Protein AF-A0A535M2S0-F1 (afdb_monomer_lite)

Sequence (146 aa):
MFEPRNMENDIDKLPTAPEHPRIAPSDPHDIIAMVQQHIALMAGQMIEPILVLEQLTRICLQLRYVGQRNYKLVIHEYSQAVEVYPDNAYVHFSLGTIHQQLGNFEKAVNAYNLALCESSLEVTARYNAARCLLYQGQPDVAIQQL

Foldseek 3Di:
DDDDDDPPPPPPPDPPDPPPPPQDPDDLLPLLSLLSVLLVLLVDPDRDPVVSVVSLVSSLVSDVVPDDVVLVVSLVSLVVSCVVVVQRLSSLQSQLSSCVSVLVLVSNLVSLVSNCVDVVCNLVSLQSNLVSCVVVVNNVVSVVSD

Secondary structure (DSSP, 8-state):
--------SSSTTSPPPP---------TT-HHHHHHHHHHHHTSSS--HHHHHHHHHHHHHHHHHH-HHHHHHHHHHHHHHHHH-TT-HHHHHHHHHHHHHTT-HHHHHHHHHHGGGSHHHHHHHHHHHHHHHHHTT-HHHHHHT-

pLDDT: mean 82.37, std 20.16, range [34.31, 98.25]

Radius of gyration: 20.03 Å; chains: 1; bounding box: 57×64×40 Å

Structure (mmCIF, N/CA/C/O backbone):
data_AF-A0A535M2S0-F1
#
_entry.id   AF-A0A535M2S0-F1
#
loop_
_atom_site.group_PDB
_atom_site.id
_atom_site.type_symbol
_atom_site.label_atom_id
_atom_site.label_alt_id
_atom_site.label_comp_id
_atom_site.label_asym_id
_atom_site.label_entity_id
_atom_site.label_seq_id
_atom_site.pdbx_PDB_ins_code
_atom_site.Cartn_x
_atom_site.Cartn_y
_atom_site.Cartn_z
_atom_site.occupancy
_atom_site.B_iso_or_equiv
_atom_site.auth_seq_id
_atom_site.auth_comp_id
_atom_site.auth_asym_id
_atom_site.auth_atom_id
_atom_site.pdbx_PDB_model_num
ATOM 1 N N . MET A 1 1 ? 40.414 -47.246 -23.479 1.00 37.44 1 MET A N 1
ATOM 2 C CA . MET A 1 1 ? 40.552 -45.870 -23.991 1.00 37.44 1 MET A CA 1
ATOM 3 C C . MET A 1 1 ? 39.136 -45.380 -24.244 1.00 37.44 1 MET A C 1
ATOM 5 O O . MET A 1 1 ? 38.532 -45.793 -25.220 1.00 37.44 1 MET A O 1
ATOM 9 N N . PHE A 1 2 ? 38.550 -44.695 -23.263 1.00 35.44 2 PHE A N 1
ATOM 10 C CA . PHE A 1 2 ? 37.178 -44.181 -23.312 1.00 35.44 2 PHE A CA 1
ATOM 11 C C . PHE A 1 2 ? 37.284 -42.665 -23.471 1.00 35.44 2 PHE A C 1
ATOM 13 O O . PHE A 1 2 ? 37.870 -42.016 -22.608 1.00 35.44 2 PHE A O 1
ATOM 20 N N . GLU A 1 3 ? 36.786 -42.120 -24.578 1.00 37.72 3 GLU A N 1
ATOM 21 C CA . GLU A 1 3 ? 36.666 -40.670 -24.751 1.00 37.72 3 GLU A CA 1
ATOM 22 C C . GLU A 1 3 ? 35.442 -40.162 -23.971 1.00 37.72 3 GLU A C 1
ATOM 24 O O . GLU A 1 3 ? 34.378 -40.792 -24.033 1.00 37.72 3 GLU A O 1
ATOM 29 N N . PRO A 1 4 ? 35.553 -39.057 -23.214 1.00 41.25 4 PRO A N 1
ATOM 30 C CA . PRO A 1 4 ? 34.422 -38.506 -22.488 1.00 41.25 4 PRO A CA 1
ATOM 31 C C . PRO A 1 4 ? 33.481 -37.777 -23.455 1.00 41.25 4 PRO A C 1
ATOM 33 O O . PRO A 1 4 ? 33.888 -36.964 -24.281 1.00 41.25 4 PRO A O 1
ATOM 36 N N . ARG A 1 5 ? 32.189 -38.089 -23.347 1.00 47.78 5 ARG A N 1
ATOM 37 C CA . ARG A 1 5 ? 31.105 -37.456 -24.099 1.00 47.78 5 ARG A CA 1
ATOM 38 C C . ARG A 1 5 ? 30.820 -36.089 -23.451 1.00 47.78 5 ARG A C 1
ATOM 40 O O . ARG A 1 5 ? 30.223 -36.053 -22.379 1.00 47.78 5 ARG A O 1
ATOM 47 N N . ASN A 1 6 ? 31.273 -34.992 -24.067 1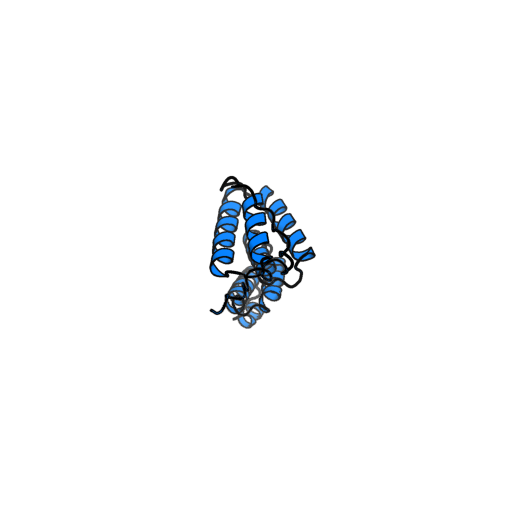.00 39.75 6 ASN A N 1
ATOM 48 C CA . ASN A 1 6 ? 31.019 -33.620 -23.600 1.00 39.75 6 ASN A CA 1
ATOM 49 C C . ASN A 1 6 ? 29.504 -33.340 -23.532 1.00 39.75 6 ASN A C 1
ATOM 51 O O . ASN A 1 6 ? 28.842 -33.257 -24.565 1.00 39.75 6 ASN A O 1
ATOM 55 N N . MET A 1 7 ? 28.965 -33.189 -22.318 1.00 42.22 7 MET A N 1
ATOM 56 C CA . MET A 1 7 ? 27.587 -32.749 -22.033 1.00 42.22 7 MET A CA 1
ATOM 57 C C . MET A 1 7 ? 27.502 -31.219 -21.852 1.00 42.22 7 MET A C 1
ATOM 59 O O . MET A 1 7 ? 26.859 -30.743 -20.925 1.00 42.22 7 MET A O 1
ATOM 63 N N . GLU A 1 8 ? 28.171 -30.428 -22.691 1.00 43.72 8 GLU A N 1
ATOM 64 C CA . GLU A 1 8 ? 28.261 -28.964 -22.492 1.00 43.72 8 GLU A CA 1
ATOM 65 C C . GLU A 1 8 ? 27.408 -28.115 -23.445 1.00 43.72 8 GLU A C 1
ATOM 67 O O . GLU A 1 8 ? 27.476 -26.895 -23.382 1.00 43.72 8 GLU A O 1
ATOM 72 N N . ASN A 1 9 ? 26.543 -28.711 -24.275 1.00 42.12 9 ASN A N 1
ATOM 73 C CA . ASN A 1 9 ? 25.836 -27.962 -25.329 1.00 42.12 9 ASN A CA 1
ATOM 74 C C . ASN A 1 9 ? 24.311 -27.811 -25.178 1.00 42.12 9 ASN A C 1
ATOM 76 O O . ASN A 1 9 ? 23.668 -27.362 -26.123 1.00 42.12 9 ASN A O 1
ATOM 80 N N . ASP A 1 10 ? 23.719 -28.106 -24.018 1.00 43.75 10 ASP A N 1
ATOM 81 C CA . ASP A 1 10 ? 22.261 -27.955 -23.816 1.00 43.75 10 ASP A CA 1
ATOM 82 C C . ASP A 1 10 ? 21.868 -26.903 -22.758 1.00 43.75 10 ASP A C 1
ATOM 84 O O . ASP A 1 10 ? 20.728 -26.873 -22.301 1.00 43.75 10 ASP A O 1
ATOM 88 N N . ILE A 1 11 ? 22.783 -26.000 -22.382 1.00 41.16 11 ILE A N 1
ATOM 89 C CA . ILE A 1 11 ? 22.485 -24.891 -21.448 1.00 41.16 11 ILE A CA 1
ATOM 90 C C . ILE A 1 11 ? 21.987 -23.632 -22.196 1.00 41.16 11 ILE A C 1
ATOM 92 O O . ILE A 1 11 ? 21.330 -22.778 -21.611 1.00 41.16 11 ILE A O 1
ATOM 96 N N . ASP A 1 12 ? 22.191 -23.561 -23.516 1.00 42.59 12 ASP A N 1
ATOM 97 C CA . ASP A 1 12 ? 21.864 -22.400 -24.367 1.00 42.59 12 ASP A CA 1
ATOM 98 C C . ASP A 1 12 ? 20.430 -22.403 -24.948 1.00 42.59 12 ASP A C 1
ATOM 100 O O . ASP A 1 12 ? 20.119 -21.665 -25.882 1.00 42.59 12 ASP A O 1
ATOM 104 N N . LYS A 1 13 ? 19.522 -23.238 -24.422 1.00 44.47 13 LYS A N 1
ATOM 105 C CA . LYS A 1 13 ? 18.130 -23.350 -24.917 1.00 44.47 13 LYS A CA 1
ATOM 106 C C . LYS A 1 13 ? 17.046 -23.067 -23.880 1.00 44.47 13 LYS A C 1
ATOM 108 O O . LYS A 1 13 ? 15.896 -23.461 -24.073 1.00 44.47 13 LYS A O 1
ATOM 113 N N . LEU A 1 14 ? 17.369 -22.361 -22.803 1.00 34.31 14 LEU A N 1
ATOM 114 C CA . LEU A 1 14 ? 16.334 -21.744 -21.976 1.00 34.31 14 LEU A CA 1
ATOM 115 C C . LEU A 1 14 ? 15.998 -20.370 -22.570 1.00 34.31 14 LEU A C 1
ATOM 117 O O . LEU A 1 14 ? 16.919 -19.580 -22.778 1.00 34.31 14 LEU A O 1
ATOM 121 N N . PRO A 1 15 ? 14.720 -20.070 -22.876 1.00 36.44 15 PRO A N 1
ATOM 122 C CA . PRO A 1 15 ? 14.339 -18.728 -23.291 1.00 36.44 15 PRO A CA 1
ATOM 123 C C . PRO A 1 15 ? 14.773 -17.762 -22.190 1.00 36.44 15 PRO A C 1
ATOM 125 O O . PRO A 1 15 ? 14.335 -17.877 -21.044 1.00 36.44 15 PRO A O 1
ATOM 128 N N . THR A 1 16 ? 15.680 -16.851 -22.532 1.00 45.03 16 THR A N 1
ATOM 129 C CA . THR A 1 16 ? 16.087 -15.765 -21.651 1.00 45.03 16 THR A CA 1
ATOM 130 C C . THR A 1 16 ? 14.828 -15.015 -21.234 1.00 45.03 16 THR A C 1
ATOM 132 O O . THR A 1 16 ? 14.051 -14.556 -22.075 1.00 45.03 16 THR A O 1
ATOM 135 N N . ALA A 1 17 ? 14.581 -14.957 -19.923 1.00 45.09 17 ALA A N 1
ATOM 136 C CA . ALA A 1 17 ? 13.534 -14.113 -19.366 1.00 45.09 17 ALA A CA 1
ATOM 137 C C . ALA A 1 17 ? 13.711 -12.690 -19.927 1.00 45.09 17 ALA A C 1
ATOM 139 O O . ALA A 1 17 ? 14.861 -12.270 -20.104 1.00 45.09 17 ALA A O 1
ATOM 140 N N . PRO A 1 18 ? 12.622 -11.965 -20.247 1.00 36.84 18 PRO A N 1
ATOM 141 C CA . PRO A 1 18 ? 12.734 -10.628 -20.811 1.00 36.84 18 PRO A CA 1
ATOM 142 C C . PRO A 1 18 ? 13.633 -9.793 -19.903 1.00 36.84 18 PRO A C 1
ATOM 144 O O . PRO A 1 18 ? 13.376 -9.676 -18.705 1.00 36.84 18 PRO A O 1
ATOM 147 N N . GLU A 1 19 ? 14.727 -9.285 -20.469 1.00 34.50 19 GLU A N 1
ATOM 148 C CA . GLU A 1 19 ? 15.679 -8.457 -19.745 1.00 34.50 19 GLU A CA 1
ATOM 149 C C . GLU A 1 19 ? 14.919 -7.256 -19.182 1.00 34.50 19 GLU A C 1
ATOM 151 O O . GLU A 1 19 ? 14.525 -6.349 -19.918 1.00 34.50 19 GLU A O 1
ATOM 156 N N . HIS A 1 20 ? 14.689 -7.248 -17.867 1.00 42.34 20 HIS A N 1
ATOM 157 C CA . HIS A 1 20 ? 14.312 -6.021 -17.186 1.00 42.34 20 HIS A CA 1
ATOM 158 C C . HIS A 1 20 ? 15.427 -5.011 -17.486 1.00 42.34 20 HIS A C 1
ATOM 160 O O . HIS A 1 20 ? 16.596 -5.327 -17.229 1.00 42.34 20 HIS A O 1
ATOM 166 N N . PRO A 1 21 ? 15.115 -3.837 -18.069 1.00 39.53 21 PRO A N 1
ATOM 167 C CA . PRO A 1 21 ? 16.133 -2.869 -18.440 1.00 39.53 21 PRO A CA 1
ATOM 168 C C . PRO A 1 21 ? 17.052 -2.621 -17.246 1.00 39.53 21 PRO A C 1
ATOM 170 O O . PRO A 1 21 ? 16.569 -2.324 -16.153 1.00 39.53 21 PRO A O 1
ATOM 173 N N . ARG A 1 22 ? 18.374 -2.754 -17.427 1.00 48.12 22 ARG A N 1
ATOM 174 C CA . ARG A 1 22 ? 19.341 -2.307 -16.416 1.00 48.12 22 ARG A CA 1
ATOM 175 C C . ARG A 1 22 ? 19.183 -0.798 -16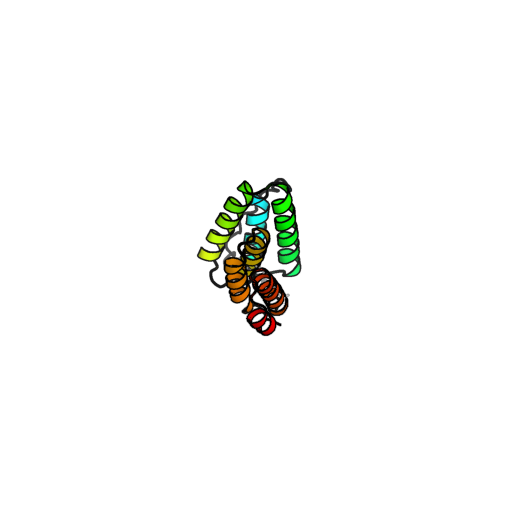.279 1.00 48.12 22 ARG A C 1
ATOM 177 O O . ARG A 1 22 ? 19.724 -0.036 -17.076 1.00 48.12 22 ARG A O 1
ATOM 184 N N . ILE A 1 23 ? 18.393 -0.385 -15.294 1.00 50.47 23 ILE A N 1
ATOM 185 C CA . ILE A 1 23 ? 18.192 1.016 -14.942 1.00 50.47 23 ILE A CA 1
ATOM 186 C C . ILE A 1 23 ? 19.570 1.559 -14.542 1.00 50.47 23 ILE A C 1
ATOM 188 O O . ILE A 1 23 ? 20.241 0.986 -13.681 1.00 50.47 23 ILE A O 1
ATOM 192 N N . ALA A 1 24 ? 20.023 2.618 -15.220 1.00 43.81 24 ALA A N 1
ATOM 193 C CA . ALA A 1 24 ? 21.256 3.329 -14.882 1.00 43.81 24 ALA A CA 1
ATOM 194 C C . ALA A 1 24 ? 21.263 3.697 -13.384 1.00 43.81 24 ALA A C 1
ATOM 196 O O . ALA A 1 24 ? 20.179 3.865 -12.820 1.00 43.81 24 ALA A O 1
ATOM 197 N N . PRO A 1 25 ? 22.431 3.839 -12.722 1.00 42.00 25 PRO A N 1
ATOM 198 C CA . PRO A 1 25 ? 22.478 4.298 -11.338 1.00 42.00 25 PRO A CA 1
ATOM 199 C C . PRO A 1 25 ? 21.873 5.701 -11.280 1.00 42.00 25 PRO A C 1
ATOM 201 O O . PRO A 1 25 ? 22.502 6.696 -11.634 1.00 42.00 25 PRO A O 1
ATOM 204 N N . SER A 1 26 ? 20.600 5.749 -10.923 1.00 53.06 26 SER A N 1
ATOM 205 C CA . SER A 1 26 ? 19.815 6.959 -10.820 1.00 53.06 26 SER A CA 1
ATOM 206 C C . SER A 1 26 ? 20.274 7.756 -9.613 1.00 53.06 26 SER A C 1
ATOM 208 O O . SER A 1 26 ? 20.686 7.172 -8.607 1.00 53.06 26 SER A O 1
ATOM 210 N N . ASP A 1 27 ? 20.197 9.086 -9.708 1.00 57.81 27 ASP A N 1
ATOM 211 C CA . ASP A 1 27 ? 20.401 9.966 -8.559 1.00 57.81 27 ASP A CA 1
ATOM 212 C C . ASP A 1 27 ? 19.582 9.420 -7.373 1.00 57.81 27 ASP A C 1
ATOM 214 O O . ASP A 1 27 ? 18.371 9.237 -7.516 1.00 57.81 27 ASP A O 1
ATOM 218 N N . PRO A 1 28 ? 20.202 9.130 -6.214 1.00 56.72 28 PRO A N 1
ATOM 219 C CA . PRO A 1 28 ? 19.493 8.650 -5.030 1.00 56.72 28 PRO A CA 1
ATOM 220 C C . PRO A 1 28 ? 18.354 9.570 -4.562 1.00 56.72 28 PRO A C 1
ATOM 222 O O . PRO A 1 28 ? 17.540 9.145 -3.744 1.00 56.72 28 PRO A O 1
ATOM 225 N N . HIS A 1 29 ? 18.307 10.816 -5.046 1.00 66.50 29 HIS A N 1
ATOM 226 C CA . HIS A 1 29 ? 17.248 11.786 -4.772 1.00 66.50 29 HIS A CA 1
ATOM 227 C C . HIS A 1 29 ? 16.144 11.819 -5.839 1.00 66.50 29 HIS A C 1
ATOM 229 O O . HIS A 1 29 ? 15.097 12.430 -5.588 1.00 66.50 29 HIS A O 1
ATOM 235 N N . ASP A 1 30 ? 16.339 11.178 -6.997 1.00 86.00 30 ASP A N 1
ATOM 236 C CA . ASP A 1 30 ? 15.313 11.078 -8.032 1.00 86.00 30 ASP A CA 1
ATOM 237 C C . ASP A 1 30 ? 14.270 10.029 -7.645 1.00 86.00 30 ASP A C 1
ATOM 239 O O . ASP A 1 30 ? 14.441 8.814 -7.773 1.00 86.00 30 ASP A O 1
ATOM 243 N N . ILE A 1 31 ? 13.145 10.543 -7.166 1.00 87.88 31 ILE A N 1
ATOM 244 C CA . ILE A 1 31 ? 12.047 9.740 -6.658 1.00 87.88 31 ILE A CA 1
ATOM 245 C C . ILE A 1 31 ? 11.378 8.879 -7.730 1.00 87.88 31 ILE A C 1
ATOM 247 O O . ILE A 1 31 ? 10.842 7.824 -7.400 1.00 87.88 31 ILE A O 1
ATOM 251 N N . ILE A 1 32 ? 11.410 9.296 -8.998 1.00 89.19 32 ILE A N 1
ATOM 252 C CA . ILE A 1 32 ? 10.795 8.530 -10.086 1.00 89.19 32 ILE A CA 1
ATOM 253 C C . ILE A 1 32 ? 11.622 7.289 -10.359 1.00 89.19 32 ILE A C 1
ATOM 255 O O . ILE A 1 32 ? 11.080 6.188 -10.409 1.00 89.19 32 ILE A O 1
ATOM 259 N N . ALA A 1 33 ? 12.940 7.440 -10.424 1.00 89.38 33 ALA A N 1
ATOM 260 C CA . ALA A 1 33 ? 13.820 6.305 -10.616 1.00 89.38 33 ALA A CA 1
ATOM 261 C C . ALA A 1 33 ? 13.763 5.316 -9.439 1.00 89.38 33 ALA A C 1
ATOM 263 O O . ALA A 1 33 ? 13.756 4.106 -9.661 1.00 89.38 33 ALA A O 1
ATOM 264 N N . MET A 1 34 ? 13.635 5.809 -8.199 1.00 90.94 34 MET A N 1
ATOM 265 C CA . MET A 1 34 ? 13.398 4.945 -7.035 1.00 90.94 34 MET A CA 1
ATOM 266 C C . MET A 1 34 ? 12.105 4.136 -7.179 1.00 90.94 34 MET A C 1
ATOM 268 O O . MET A 1 34 ? 12.093 2.939 -6.905 1.00 90.94 34 MET A O 1
ATOM 272 N N . VAL A 1 35 ? 11.016 4.775 -7.616 1.00 93.50 35 VAL A N 1
ATOM 273 C CA . VAL A 1 35 ? 9.721 4.108 -7.811 1.00 93.50 35 VAL A CA 1
ATOM 274 C C . VAL A 1 35 ? 9.787 3.088 -8.944 1.00 93.50 35 VAL A C 1
ATOM 276 O O . VAL A 1 35 ? 9.293 1.978 -8.779 1.00 93.50 35 VAL A O 1
ATOM 279 N N . GLN A 1 36 ? 10.448 3.410 -10.053 1.00 92.00 36 GLN A N 1
ATOM 280 C CA . GLN A 1 36 ? 10.622 2.486 -11.174 1.00 92.00 36 GLN A CA 1
ATOM 281 C C . GLN A 1 36 ? 11.467 1.267 -10.794 1.00 92.00 36 GLN A C 1
ATOM 283 O O . GLN A 1 36 ? 11.113 0.145 -11.148 1.00 92.00 36 GLN A O 1
ATOM 288 N N . GLN A 1 37 ? 12.543 1.462 -10.026 1.00 91.50 37 GLN A N 1
ATOM 289 C CA . GLN A 1 37 ? 13.336 0.358 -9.476 1.00 91.50 37 GLN A CA 1
ATOM 290 C C . GLN A 1 37 ? 12.505 -0.513 -8.535 1.00 91.50 37 GLN A C 1
ATOM 292 O O . GLN A 1 37 ? 12.515 -1.735 -8.662 1.00 91.50 37 GLN A O 1
ATOM 297 N N . HIS A 1 38 ? 11.741 0.109 -7.641 1.00 93.75 38 HIS A N 1
ATOM 298 C CA . HIS A 1 38 ? 10.866 -0.600 -6.713 1.00 93.75 38 HIS A CA 1
ATOM 299 C C . HIS A 1 38 ? 9.784 -1.411 -7.441 1.00 93.75 38 HIS A C 1
ATOM 301 O O . HIS A 1 38 ? 9.564 -2.576 -7.121 1.00 93.75 38 HIS A O 1
ATOM 307 N N . ILE A 1 39 ? 9.157 -0.844 -8.478 1.00 93.12 39 ILE A N 1
ATOM 308 C CA . ILE A 1 39 ? 8.200 -1.557 -9.339 1.00 93.12 39 ILE A CA 1
ATOM 309 C C . ILE A 1 39 ? 8.875 -2.727 -10.059 1.00 93.12 39 ILE A C 1
ATOM 311 O O . ILE A 1 39 ? 8.315 -3.822 -10.091 1.00 93.12 39 ILE A O 1
ATOM 315 N N . ALA A 1 40 ? 10.084 -2.533 -10.588 1.00 90.31 40 ALA A N 1
ATOM 316 C CA . ALA A 1 40 ? 10.830 -3.598 -11.251 1.00 90.31 40 ALA A CA 1
ATOM 317 C C . ALA A 1 40 ? 11.149 -4.770 -10.305 1.00 90.31 40 ALA A C 1
ATOM 319 O O . ALA A 1 40 ? 11.071 -5.920 -10.729 1.00 90.31 40 ALA A O 1
ATOM 320 N N . LEU A 1 41 ? 11.441 -4.505 -9.025 1.00 90.75 41 LEU A N 1
ATOM 321 C CA . LEU A 1 41 ? 11.632 -5.562 -8.025 1.00 90.75 41 LEU A CA 1
ATOM 322 C C . LEU A 1 41 ? 10.362 -6.390 -7.804 1.00 90.75 41 LEU A C 1
ATOM 324 O O . LEU A 1 41 ? 10.433 -7.612 -7.735 1.00 90.75 41 LEU A O 1
ATOM 328 N N . MET A 1 42 ? 9.201 -5.737 -7.715 1.00 90.88 42 MET A N 1
ATOM 329 C CA . MET A 1 42 ? 7.917 -6.422 -7.515 1.00 90.88 42 MET A CA 1
ATOM 330 C C . MET A 1 42 ? 7.440 -7.172 -8.766 1.00 90.88 42 MET A C 1
ATOM 332 O O . MET A 1 42 ? 6.638 -8.095 -8.652 1.00 90.88 42 MET A O 1
ATOM 336 N N . ALA A 1 43 ? 7.915 -6.770 -9.945 1.00 85.25 43 ALA A N 1
ATOM 337 C CA . ALA A 1 43 ? 7.645 -7.419 -11.225 1.00 85.25 43 ALA A CA 1
ATOM 338 C C . ALA A 1 43 ? 8.532 -8.650 -11.494 1.00 85.25 43 ALA A C 1
ATOM 340 O O . ALA A 1 43 ? 8.280 -9.391 -12.446 1.00 85.25 43 ALA A O 1
ATOM 341 N N . GLY A 1 44 ? 9.590 -8.847 -10.703 1.00 79.06 44 GLY A N 1
ATOM 342 C CA . GLY A 1 44 ? 10.547 -9.931 -10.890 1.00 79.06 44 GLY A CA 1
ATOM 343 C C . GLY A 1 44 ? 9.987 -11.311 -10.531 1.00 79.06 44 GLY A C 1
ATOM 344 O O . GLY A 1 44 ? 9.053 -11.449 -9.747 1.00 79.06 44 GLY A O 1
ATOM 345 N N . GLN A 1 45 ? 10.613 -12.362 -11.071 1.00 68.62 45 GLN A N 1
ATOM 346 C CA . GLN A 1 45 ? 10.255 -13.760 -10.775 1.00 68.62 45 GLN A CA 1
ATOM 347 C C . GLN A 1 45 ? 10.563 -14.181 -9.327 1.00 68.62 45 GLN A C 1
ATOM 349 O O . GLN A 1 45 ? 10.001 -15.158 -8.838 1.00 68.62 45 GLN A O 1
ATOM 354 N N . MET A 1 46 ? 11.463 -13.461 -8.652 1.00 75.25 46 MET A N 1
ATOM 355 C CA . MET A 1 46 ? 11.822 -13.666 -7.252 1.00 75.25 46 MET A CA 1
ATOM 356 C C . MET A 1 46 ? 11.626 -12.347 -6.515 1.00 75.25 46 MET A C 1
ATOM 358 O O . MET A 1 46 ? 12.391 -11.402 -6.704 1.00 75.25 46 MET A O 1
ATOM 362 N N . ILE A 1 47 ? 10.577 -12.288 -5.700 1.00 79.56 47 ILE A N 1
ATOM 363 C CA . ILE A 1 47 ? 10.307 -11.139 -4.843 1.00 79.56 47 ILE A CA 1
ATOM 364 C C . ILE A 1 47 ? 11.024 -11.380 -3.521 1.00 79.56 47 ILE A C 1
ATOM 366 O O . ILE A 1 47 ? 10.734 -12.352 -2.832 1.00 79.56 47 ILE A O 1
ATOM 370 N N . GLU A 1 48 ? 11.938 -10.478 -3.171 1.00 86.25 48 GLU A N 1
ATOM 371 C CA . GLU A 1 48 ? 12.589 -10.424 -1.861 1.00 86.25 48 GLU A CA 1
ATOM 372 C C . GLU A 1 48 ? 11.825 -9.429 -0.970 1.00 86.25 48 GLU A C 1
ATOM 374 O O . GLU A 1 48 ? 12.038 -8.214 -1.095 1.00 86.25 48 GLU A O 1
ATOM 379 N N . PRO A 1 49 ? 10.925 -9.883 -0.070 1.00 87.38 49 PRO A N 1
ATOM 380 C CA . PRO A 1 49 ? 9.985 -8.997 0.626 1.00 87.38 49 PRO A CA 1
ATOM 381 C C . PRO A 1 49 ? 10.679 -7.904 1.441 1.00 87.38 49 PRO A C 1
ATOM 383 O O . PRO A 1 49 ? 10.220 -6.765 1.493 1.00 87.38 49 PRO A O 1
ATOM 386 N N . ILE A 1 50 ? 11.822 -8.240 2.046 1.00 88.38 50 ILE A N 1
ATOM 387 C CA . ILE A 1 50 ? 12.624 -7.312 2.850 1.00 88.38 50 ILE A CA 1
ATOM 388 C C . ILE A 1 50 ? 13.082 -6.125 1.997 1.00 88.38 50 ILE A C 1
ATOM 390 O O . ILE A 1 50 ? 12.917 -4.977 2.409 1.00 88.38 50 ILE A O 1
ATOM 394 N N . LEU A 1 51 ? 13.606 -6.390 0.798 1.00 89.69 51 LEU A N 1
ATOM 395 C CA . LEU A 1 51 ? 14.129 -5.352 -0.086 1.00 89.69 51 LEU A CA 1
ATOM 396 C C . LEU A 1 51 ? 13.010 -4.439 -0.600 1.00 89.69 51 LEU A C 1
ATOM 398 O O . LEU A 1 51 ? 13.176 -3.220 -0.629 1.00 89.69 51 LEU A O 1
ATOM 402 N N . VAL A 1 52 ? 11.859 -5.018 -0.953 1.00 91.75 52 VAL A N 1
ATOM 403 C CA . VAL A 1 52 ? 10.671 -4.259 -1.371 1.00 91.75 52 VAL A CA 1
ATOM 404 C C . VAL A 1 52 ? 10.229 -3.313 -0.249 1.00 91.75 52 VAL A C 1
ATOM 406 O O . VAL A 1 52 ? 10.087 -2.110 -0.458 1.00 91.75 52 VAL A O 1
ATOM 409 N N . LEU A 1 53 ? 10.070 -3.810 0.978 1.00 90.81 53 LEU A N 1
ATOM 410 C CA . LEU A 1 53 ? 9.628 -2.975 2.100 1.00 90.81 53 LEU A CA 1
ATOM 411 C C . LEU A 1 53 ? 10.658 -1.896 2.486 1.00 90.81 53 LEU A C 1
ATOM 413 O O . LEU A 1 53 ? 10.281 -0.771 2.839 1.00 90.81 53 LEU A O 1
ATOM 417 N N . GLU A 1 54 ? 11.954 -2.196 2.381 1.00 91.75 54 GLU A N 1
ATOM 418 C CA . GLU A 1 54 ? 13.024 -1.219 2.594 1.00 91.75 54 GLU A CA 1
ATOM 419 C C . GLU A 1 54 ? 12.964 -0.085 1.557 1.00 91.75 54 GLU A C 1
ATOM 421 O O . GLU A 1 54 ? 12.976 1.099 1.920 1.00 91.75 54 GLU A O 1
ATOM 426 N N . GLN A 1 55 ? 12.847 -0.421 0.268 1.00 92.25 55 GLN A N 1
ATOM 427 C CA . GLN A 1 55 ? 12.745 0.576 -0.799 1.00 92.25 55 GLN A CA 1
ATOM 428 C C . GLN A 1 55 ? 11.480 1.424 -0.672 1.00 92.25 55 GLN A C 1
ATOM 430 O O . GLN A 1 55 ? 11.560 2.654 -0.766 1.00 92.25 55 GLN A O 1
ATOM 435 N N . LEU A 1 56 ? 10.341 0.807 -0.347 1.00 94.50 56 LEU A N 1
ATOM 436 C CA . LEU A 1 56 ? 9.100 1.528 -0.076 1.00 94.50 56 LEU A CA 1
ATOM 437 C C . LEU A 1 56 ? 9.283 2.549 1.054 1.00 94.50 56 LEU A C 1
ATOM 439 O O . LEU A 1 56 ? 8.881 3.704 0.923 1.00 94.50 56 LEU A O 1
ATOM 443 N N . THR A 1 57 ? 9.956 2.163 2.141 1.00 92.38 57 THR A N 1
ATOM 444 C CA . THR A 1 57 ? 10.227 3.062 3.274 1.00 92.38 57 THR A CA 1
ATOM 445 C C . THR A 1 57 ? 11.047 4.282 2.845 1.00 92.38 57 THR A C 1
ATOM 447 O O . THR A 1 57 ? 10.733 5.412 3.238 1.00 92.38 57 THR A O 1
ATOM 450 N N . ARG A 1 58 ? 12.064 4.078 1.999 1.00 92.12 58 ARG A N 1
ATOM 451 C CA . ARG A 1 58 ? 12.896 5.157 1.442 1.00 92.12 58 ARG A CA 1
ATOM 452 C C . ARG A 1 58 ? 12.088 6.086 0.533 1.00 92.12 58 ARG A C 1
ATOM 454 O O . ARG A 1 58 ? 12.195 7.302 0.681 1.00 92.12 58 ARG A O 1
ATOM 461 N N . ILE A 1 59 ? 11.239 5.538 -0.340 1.00 92.56 59 ILE A N 1
ATOM 462 C CA . ILE A 1 59 ? 10.332 6.315 -1.205 1.00 92.56 59 ILE A CA 1
ATOM 463 C C . ILE A 1 59 ? 9.376 7.156 -0.356 1.00 92.56 59 ILE A C 1
ATOM 465 O O . ILE A 1 59 ? 9.232 8.357 -0.587 1.00 92.56 59 ILE A O 1
ATOM 469 N N . CYS A 1 60 ? 8.749 6.561 0.662 1.00 91.75 60 CYS A N 1
ATOM 470 C CA . CYS A 1 60 ? 7.832 7.269 1.551 1.00 91.75 60 CYS A CA 1
ATOM 471 C C . CYS A 1 60 ? 8.529 8.405 2.306 1.00 91.75 60 CYS A C 1
ATOM 473 O O . CYS A 1 60 ? 7.961 9.492 2.430 1.00 91.75 60 CYS A O 1
ATOM 475 N N . LEU A 1 61 ? 9.757 8.186 2.786 1.00 90.00 61 LEU A N 1
ATOM 476 C CA . LEU A 1 61 ? 10.551 9.231 3.426 1.00 90.00 61 LEU A CA 1
ATOM 477 C C . LEU A 1 61 ? 10.858 10.371 2.453 1.00 90.00 61 LEU A C 1
ATOM 479 O O . LEU A 1 61 ? 10.593 11.525 2.784 1.00 90.00 61 LEU A O 1
ATOM 483 N N . GLN A 1 62 ? 11.337 10.053 1.250 1.00 89.12 62 GLN A N 1
ATOM 484 C CA . GLN A 1 62 ? 11.630 11.049 0.223 1.00 89.12 62 GLN A CA 1
ATOM 485 C C . GLN A 1 62 ? 10.377 11.865 -0.122 1.00 89.12 62 GLN A C 1
ATOM 487 O O . GLN A 1 62 ? 10.415 13.094 -0.102 1.00 89.12 62 GLN A O 1
ATOM 492 N N . LEU A 1 63 ? 9.228 11.204 -0.310 1.00 88.50 63 LEU A N 1
ATOM 493 C CA . LEU A 1 63 ? 7.934 11.850 -0.550 1.00 88.50 63 LEU A CA 1
ATOM 494 C C . LEU A 1 63 ? 7.550 12.871 0.536 1.00 88.50 63 LEU A C 1
ATOM 496 O O . LEU A 1 63 ? 6.940 13.897 0.222 1.00 88.50 63 LEU A O 1
ATOM 500 N N . ARG A 1 64 ? 7.907 12.637 1.807 1.00 86.19 64 ARG A N 1
ATOM 501 C CA . ARG A 1 64 ? 7.663 13.611 2.890 1.00 86.19 64 ARG A CA 1
ATOM 502 C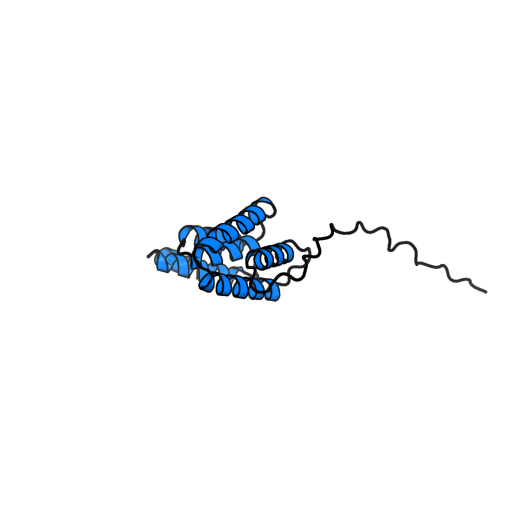 C . ARG A 1 64 ? 8.483 14.891 2.715 1.00 86.19 64 ARG A C 1
ATOM 504 O O . ARG A 1 64 ? 7.979 15.957 3.055 1.00 86.19 64 ARG A O 1
ATOM 511 N N . TYR A 1 65 ? 9.690 14.802 2.155 1.00 83.50 65 TYR A N 1
ATOM 512 C CA . TYR A 1 65 ? 10.573 15.951 1.932 1.00 83.50 65 TYR A CA 1
ATOM 513 C C . TYR A 1 65 ? 10.257 16.728 0.649 1.00 83.50 65 TYR A C 1
ATOM 515 O O . TYR A 1 65 ? 10.255 17.956 0.668 1.00 83.50 65 TYR A O 1
ATOM 523 N N . VAL A 1 66 ? 9.969 16.044 -0.465 1.00 76.19 66 VAL A N 1
ATOM 524 C CA . VAL A 1 66 ? 9.810 16.700 -1.780 1.00 76.19 66 VAL A CA 1
ATOM 525 C C . VAL A 1 66 ? 8.392 17.217 -2.095 1.00 76.19 66 VAL A C 1
ATOM 527 O O . VAL A 1 66 ? 8.173 17.818 -3.150 1.00 76.19 66 VAL A O 1
ATOM 530 N N . GLY A 1 67 ? 7.423 17.046 -1.189 1.00 72.81 67 GLY A N 1
ATOM 531 C CA . GLY A 1 67 ? 6.120 17.729 -1.236 1.00 72.81 67 GLY A CA 1
ATOM 532 C C . GLY A 1 67 ? 5.137 17.261 -2.328 1.00 72.81 67 GLY A C 1
ATOM 533 O O . GLY A 1 67 ? 5.399 16.342 -3.102 1.00 72.81 67 GLY A O 1
ATOM 534 N N . GLN A 1 68 ? 3.959 17.904 -2.388 1.00 71.00 68 GLN A N 1
ATOM 535 C CA . GLN A 1 68 ? 2.749 17.427 -3.097 1.00 71.00 68 GLN A CA 1
ATOM 536 C C . GLN A 1 68 ? 2.903 17.145 -4.604 1.00 71.00 68 GLN A C 1
ATOM 538 O O . GLN A 1 68 ? 2.191 16.296 -5.140 1.00 71.00 68 GLN A O 1
ATOM 543 N N . ARG A 1 69 ? 3.810 17.834 -5.311 1.00 75.44 69 ARG A N 1
ATOM 544 C CA . ARG A 1 69 ? 3.987 17.659 -6.766 1.00 75.44 69 ARG A CA 1
ATOM 545 C C . ARG A 1 69 ? 4.463 16.249 -7.117 1.00 75.44 69 ARG A C 1
ATOM 547 O O . ARG A 1 69 ? 3.979 15.670 -8.086 1.00 75.44 69 ARG A O 1
ATOM 554 N N . ASN A 1 70 ? 5.358 15.691 -6.309 1.00 82.19 70 ASN A N 1
ATOM 555 C CA . ASN A 1 70 ? 5.964 14.392 -6.582 1.00 82.19 70 ASN A CA 1
ATOM 556 C C . ASN A 1 70 ? 5.014 13.232 -6.284 1.00 82.19 70 ASN A C 1
ATOM 558 O O . ASN A 1 70 ? 5.043 12.231 -6.985 1.00 82.19 70 ASN A O 1
ATOM 562 N N . TYR A 1 71 ? 4.078 13.401 -5.350 1.00 86.00 71 TYR A N 1
ATOM 563 C CA . TYR A 1 71 ? 3.054 12.391 -5.081 1.00 86.00 71 TYR A CA 1
ATOM 564 C C . TYR A 1 71 ? 2.183 12.069 -6.295 1.00 86.00 71 TYR A C 1
ATOM 566 O O . TYR A 1 71 ? 1.834 10.911 -6.490 1.00 86.00 71 TYR A O 1
ATOM 574 N N . LYS A 1 72 ? 1.832 13.071 -7.115 1.00 88.31 72 LYS A N 1
ATOM 575 C CA . LYS A 1 72 ? 1.029 12.838 -8.327 1.00 88.31 72 LYS A CA 1
ATOM 576 C C . LYS A 1 72 ? 1.775 11.969 -9.334 1.00 88.31 72 LYS A C 1
ATOM 578 O O . LYS A 1 72 ? 1.169 11.079 -9.915 1.00 88.31 72 LYS A O 1
ATOM 583 N N . LEU A 1 73 ? 3.072 12.222 -9.507 1.00 89.56 73 LEU A N 1
ATOM 584 C CA . LEU A 1 73 ? 3.924 11.424 -10.385 1.00 89.56 73 LEU A CA 1
ATOM 585 C C . LEU A 1 73 ? 4.093 10.008 -9.835 1.00 89.56 73 LEU A C 1
ATOM 587 O O . LEU A 1 73 ? 3.868 9.050 -10.557 1.00 89.56 73 LEU A O 1
ATOM 591 N N . VAL A 1 74 ? 4.380 9.869 -8.539 1.00 93.12 74 VAL A N 1
ATOM 592 C CA . VAL A 1 74 ? 4.507 8.551 -7.910 1.00 93.12 74 VAL A CA 1
ATOM 593 C C . VAL A 1 74 ? 3.211 7.744 -8.041 1.00 93.12 74 VAL A C 1
ATOM 595 O O . VAL A 1 74 ? 3.252 6.593 -8.458 1.00 93.12 74 VAL A O 1
ATOM 598 N N . ILE A 1 75 ? 2.048 8.340 -7.757 1.00 93.12 75 ILE A N 1
ATOM 599 C CA . ILE A 1 75 ? 0.754 7.668 -7.955 1.00 93.12 75 ILE A CA 1
ATOM 600 C C . ILE A 1 75 ? 0.565 7.255 -9.417 1.00 93.12 75 ILE A C 1
ATOM 602 O O . ILE A 1 75 ? 0.039 6.173 -9.661 1.00 93.12 75 ILE A O 1
ATOM 606 N N . HIS A 1 76 ? 0.971 8.091 -10.376 1.00 92.94 76 HIS A N 1
ATOM 607 C CA . HIS A 1 76 ? 0.874 7.761 -11.795 1.00 92.94 76 HIS A CA 1
ATOM 608 C C . HIS A 1 76 ? 1.695 6.512 -12.145 1.00 92.94 76 HIS A C 1
ATOM 610 O O . HIS A 1 76 ? 1.123 5.574 -12.694 1.00 92.94 76 HIS A O 1
ATOM 616 N N . GLU A 1 77 ? 2.967 6.448 -11.739 1.00 94.75 77 GLU A N 1
ATOM 617 C CA . GLU A 1 77 ? 3.837 5.282 -11.983 1.00 94.75 77 GLU A CA 1
ATOM 618 C C . GLU A 1 77 ? 3.251 3.998 -11.370 1.00 94.75 77 GLU A C 1
ATOM 620 O O . GLU A 1 77 ? 3.168 2.961 -12.025 1.00 94.75 77 GLU A O 1
ATOM 625 N N . TYR A 1 78 ? 2.767 4.062 -10.125 1.00 95.19 78 TYR A N 1
ATOM 626 C CA . TYR A 1 78 ? 2.131 2.900 -9.500 1.00 95.19 78 TYR A CA 1
ATOM 627 C C . TYR A 1 78 ? 0.784 2.532 -10.136 1.00 95.19 78 TYR A C 1
ATOM 629 O O . TYR A 1 78 ? 0.427 1.359 -10.150 1.00 95.19 78 TYR A O 1
ATOM 637 N N . SER A 1 79 ? 0.032 3.497 -10.672 1.00 92.81 79 SER A N 1
ATOM 638 C CA . SER A 1 79 ? -1.219 3.204 -11.386 1.00 92.81 79 SER A CA 1
ATOM 639 C C . SER A 1 79 ? -0.936 2.436 -12.676 1.00 92.81 79 SER A C 1
ATOM 641 O O . SER A 1 79 ? -1.617 1.457 -12.959 1.00 92.81 79 SER A O 1
ATOM 643 N N . GLN A 1 80 ? 0.121 2.809 -13.404 1.00 94.12 80 GLN A N 1
ATOM 644 C CA . GLN A 1 80 ? 0.591 2.040 -14.558 1.00 94.12 80 GLN A CA 1
ATOM 645 C C . GLN A 1 80 ? 1.056 0.638 -14.146 1.00 94.12 80 GLN A C 1
ATOM 647 O O . GLN A 1 80 ? 0.761 -0.338 -14.830 1.00 94.12 80 GLN A O 1
ATOM 652 N N . ALA A 1 81 ? 1.728 0.504 -12.997 1.00 93.56 81 ALA A N 1
ATOM 653 C CA . ALA A 1 81 ? 2.105 -0.808 -12.475 1.00 93.56 81 ALA A CA 1
ATOM 654 C C . ALA A 1 81 ? 0.885 -1.693 -12.171 1.00 93.56 81 ALA A C 1
ATOM 656 O O . ALA A 1 81 ? 0.938 -2.888 -12.441 1.00 93.56 81 ALA A O 1
ATOM 657 N N . VAL A 1 82 ? -0.216 -1.126 -11.664 1.00 94.81 82 VAL A N 1
ATOM 658 C CA . VAL A 1 82 ? -1.476 -1.862 -11.449 1.00 94.81 82 VAL A CA 1
ATOM 659 C C . VAL A 1 82 ? -2.105 -2.312 -12.767 1.00 94.81 82 VAL A C 1
ATOM 661 O O . VAL A 1 82 ? -2.651 -3.407 -12.823 1.00 94.81 82 VAL A O 1
ATOM 664 N N . GLU A 1 83 ? -2.018 -1.515 -13.835 1.00 93.44 83 GLU A N 1
ATOM 665 C CA . GLU A 1 83 ? -2.526 -1.925 -15.155 1.00 93.44 83 GLU A CA 1
ATOM 666 C C . GLU A 1 83 ? -1.783 -3.152 -15.704 1.00 93.44 83 GLU A C 1
ATOM 668 O O . GLU A 1 83 ? -2.389 -4.002 -16.355 1.00 93.44 83 GLU A O 1
ATOM 673 N N . VAL A 1 84 ? -0.481 -3.263 -15.424 1.00 93.06 84 VAL A N 1
ATOM 674 C CA . VAL A 1 84 ? 0.353 -4.391 -15.869 1.00 93.06 84 VAL A CA 1
ATOM 675 C C . VAL A 1 84 ? 0.259 -5.586 -14.913 1.00 93.06 84 VAL A C 1
ATOM 677 O O . VAL A 1 84 ? 0.236 -6.732 -15.359 1.00 93.06 84 VAL A O 1
ATOM 680 N N . TYR A 1 85 ? 0.187 -5.329 -13.606 1.00 90.50 85 TYR A N 1
ATOM 681 C CA . TYR A 1 85 ? 0.189 -6.337 -12.545 1.00 90.50 85 TYR A CA 1
ATOM 682 C C . TYR A 1 85 ? -1.024 -6.165 -11.613 1.00 90.50 85 TYR A C 1
ATOM 684 O O . TYR A 1 85 ? -0.859 -5.816 -10.439 1.00 90.50 85 TYR A O 1
ATOM 692 N N . PRO A 1 86 ? -2.252 -6.419 -12.102 1.00 93.00 86 PRO A N 1
ATOM 693 C CA . PRO A 1 86 ? -3.479 -6.116 -11.365 1.00 93.00 86 PRO A CA 1
ATOM 694 C C . PRO A 1 86 ? -3.640 -6.920 -10.073 1.00 93.00 86 PRO A C 1
ATOM 696 O O . PRO A 1 86 ? -4.289 -6.440 -9.149 1.00 93.00 86 PRO A O 1
ATOM 699 N N . ASP A 1 87 ? -3.016 -8.094 -9.977 1.00 92.12 87 ASP A N 1
ATOM 700 C CA . ASP A 1 87 ? -3.121 -8.985 -8.815 1.00 92.12 87 ASP A CA 1
ATOM 701 C C . ASP A 1 87 ? -1.880 -8.934 -7.904 1.00 92.12 87 ASP A C 1
ATOM 703 O O . ASP A 1 87 ? -1.757 -9.713 -6.960 1.00 92.12 87 ASP A O 1
ATOM 707 N N . ASN A 1 88 ? -0.926 -8.032 -8.171 1.00 93.62 88 ASN A N 1
ATOM 708 C CA . ASN A 1 88 ? 0.307 -7.962 -7.391 1.00 93.62 88 ASN A CA 1
ATOM 709 C C . ASN A 1 88 ? 0.078 -7.253 -6.049 1.00 93.62 88 ASN A C 1
ATOM 711 O O . ASN A 1 88 ? -0.057 -6.028 -5.970 1.00 93.62 88 ASN A O 1
ATOM 715 N N . ALA A 1 89 ? 0.091 -8.038 -4.973 1.00 95.19 89 ALA A N 1
ATOM 716 C CA . ALA A 1 89 ? -0.152 -7.562 -3.618 1.00 95.19 89 ALA A CA 1
ATOM 717 C C . ALA A 1 89 ? 0.825 -6.470 -3.157 1.00 95.19 89 ALA A C 1
ATOM 719 O O . ALA A 1 89 ? 0.418 -5.533 -2.471 1.00 95.19 89 ALA A O 1
ATOM 720 N N . TYR A 1 90 ? 2.101 -6.546 -3.545 1.00 95.44 90 TYR A N 1
ATOM 721 C CA . TYR A 1 90 ? 3.112 -5.564 -3.143 1.00 95.44 90 TYR A CA 1
ATOM 722 C C . TYR A 1 90 ? 2.897 -4.205 -3.814 1.00 95.44 90 TYR A C 1
ATOM 724 O O . TYR A 1 90 ? 3.108 -3.163 -3.182 1.00 95.44 90 TYR A O 1
ATOM 732 N N . VAL A 1 91 ? 2.426 -4.199 -5.065 1.00 95.75 91 VAL A N 1
ATOM 733 C CA . VAL A 1 91 ? 2.048 -2.968 -5.776 1.00 95.75 91 VAL A CA 1
ATOM 734 C C . VAL A 1 91 ? 0.878 -2.297 -5.055 1.00 95.75 91 VAL A C 1
ATOM 736 O O . VAL A 1 91 ? 0.954 -1.108 -4.728 1.00 95.75 91 VAL A O 1
ATOM 739 N N . HIS A 1 92 ? -0.162 -3.065 -4.717 1.00 97.25 92 HIS A N 1
ATOM 740 C CA . HIS A 1 92 ? -1.315 -2.565 -3.961 1.00 97.25 92 HIS A CA 1
ATOM 741 C C . HIS A 1 92 ? -0.936 -2.084 -2.559 1.00 97.25 92 HIS A C 1
ATOM 743 O O . HIS A 1 92 ? -1.333 -0.997 -2.145 1.00 97.25 92 HIS A O 1
ATOM 749 N N . PHE A 1 93 ? -0.089 -2.823 -1.846 1.00 97.31 93 PHE A N 1
ATOM 750 C CA . PHE A 1 93 ? 0.407 -2.420 -0.530 1.00 97.31 93 PHE A CA 1
ATOM 751 C C . PHE A 1 93 ? 1.193 -1.102 -0.583 1.00 97.31 93 PHE A C 1
ATOM 753 O O . PHE A 1 93 ? 1.017 -0.215 0.263 1.00 97.31 93 PHE A O 1
ATOM 760 N N . SER A 1 94 ? 2.032 -0.942 -1.609 1.00 96.44 94 SER A N 1
ATOM 761 C CA . SER A 1 94 ? 2.804 0.280 -1.839 1.00 96.44 94 SER A CA 1
ATOM 762 C C . SER A 1 94 ? 1.879 1.472 -2.113 1.00 96.44 94 SER A C 1
ATOM 764 O O . SER A 1 94 ? 2.017 2.519 -1.474 1.00 96.44 94 SER A O 1
ATOM 766 N N . LEU A 1 95 ? 0.872 1.302 -2.980 1.00 96.69 95 LEU A N 1
ATOM 767 C CA . LEU A 1 95 ? -0.166 2.310 -3.228 1.00 96.69 95 LEU A CA 1
ATOM 768 C C . LEU A 1 95 ? -0.947 2.671 -1.965 1.00 96.69 95 LEU A C 1
ATOM 770 O O . LEU A 1 95 ? -1.174 3.856 -1.710 1.00 96.69 95 LEU A O 1
ATOM 774 N N . GLY A 1 96 ? -1.322 1.678 -1.156 1.00 97.38 96 GLY A N 1
ATOM 775 C CA . GLY A 1 96 ? -2.004 1.889 0.119 1.00 97.38 96 GLY A CA 1
ATOM 776 C C . GLY A 1 96 ? -1.193 2.777 1.057 1.00 97.38 96 GLY A C 1
ATOM 777 O O . GLY A 1 96 ? -1.702 3.769 1.583 1.00 97.38 96 GLY A O 1
ATOM 778 N N . THR A 1 97 ? 0.105 2.497 1.160 1.00 96.56 97 THR A N 1
ATOM 779 C CA . THR A 1 97 ? 1.056 3.273 1.970 1.00 96.56 97 THR A CA 1
ATOM 780 C C . THR A 1 97 ? 1.168 4.721 1.492 1.00 96.56 97 THR A C 1
ATOM 782 O O . THR A 1 97 ? 1.135 5.661 2.293 1.00 96.56 97 THR A O 1
ATOM 785 N N . ILE A 1 98 ? 1.236 4.934 0.178 1.00 94.88 98 ILE A N 1
ATOM 786 C CA . ILE A 1 98 ? 1.343 6.272 -0.418 1.00 94.88 98 ILE A CA 1
ATOM 787 C C . ILE A 1 98 ? 0.036 7.058 -0.253 1.00 94.88 98 ILE A C 1
ATOM 789 O O . ILE A 1 98 ? 0.061 8.235 0.119 1.00 94.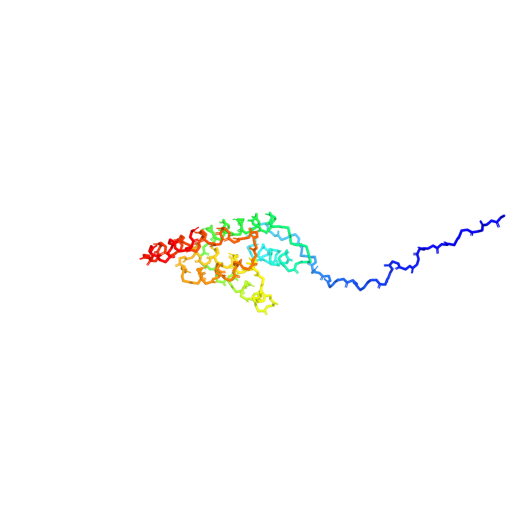88 98 ILE A O 1
ATOM 793 N N . HIS A 1 99 ? -1.116 6.420 -0.471 1.00 95.94 99 HIS A N 1
ATOM 794 C CA . HIS A 1 99 ? -2.421 7.041 -0.256 1.00 95.94 99 HIS A CA 1
ATOM 795 C C . HIS A 1 99 ? -2.654 7.397 1.211 1.00 95.94 99 HIS A C 1
ATOM 797 O O . HIS A 1 99 ? -3.150 8.492 1.485 1.00 95.94 99 HIS A O 1
ATOM 803 N N . GLN A 1 100 ? -2.239 6.539 2.145 1.00 95.50 100 GLN A N 1
ATOM 804 C CA . GLN A 1 100 ? -2.293 6.827 3.574 1.00 95.50 100 GLN A CA 1
ATOM 805 C C . GLN A 1 100 ? -1.462 8.068 3.920 1.00 95.50 100 GLN A C 1
ATOM 807 O O . GLN A 1 100 ? -1.952 8.947 4.626 1.00 95.50 100 GLN A O 1
ATOM 812 N N . GLN A 1 101 ? -0.232 8.180 3.402 1.00 91.81 101 GLN A N 1
ATOM 813 C CA . GLN A 1 101 ? 0.632 9.340 3.655 1.00 91.81 101 GLN A CA 1
ATOM 814 C C . GLN A 1 101 ? 0.034 10.653 3.119 1.00 91.81 101 GLN A C 1
ATOM 816 O O . GLN A 1 101 ? 0.285 11.722 3.671 1.00 91.81 101 GLN A O 1
ATOM 821 N N . LEU A 1 102 ? -0.786 10.568 2.071 1.00 90.88 102 LEU A N 1
ATOM 822 C CA . LEU A 1 102 ? -1.531 11.693 1.506 1.00 90.88 102 LEU A CA 1
ATOM 823 C C . LEU A 1 102 ? -2.853 12.006 2.220 1.00 90.88 102 LEU A C 1
ATOM 825 O O . LEU A 1 102 ? -3.524 12.961 1.835 1.00 90.88 102 LEU A O 1
ATOM 829 N N . GLY A 1 103 ? -3.262 11.200 3.202 1.00 92.62 103 GLY A N 1
ATOM 830 C CA . GLY A 1 103 ? -4.570 11.319 3.854 1.00 92.62 103 GLY A CA 1
ATOM 831 C C . GLY A 1 103 ? -5.744 10.800 3.015 1.00 92.62 103 GLY A C 1
ATOM 832 O O . GLY A 1 103 ? -6.899 10.981 3.389 1.00 92.62 103 GLY A O 1
ATOM 833 N N . ASN A 1 104 ? -5.478 10.119 1.897 1.00 95.62 104 ASN A N 1
ATOM 834 C CA . ASN A 1 104 ? -6.499 9.481 1.064 1.00 95.62 104 ASN A CA 1
ATOM 835 C C . ASN A 1 104 ? -6.899 8.123 1.662 1.00 95.62 104 ASN A C 1
ATOM 837 O O . ASN A 1 104 ? -6.698 7.079 1.040 1.00 95.62 104 ASN A O 1
ATOM 841 N N . PHE A 1 105 ? -7.430 8.132 2.885 1.00 97.19 105 PHE A N 1
ATOM 842 C CA . PHE A 1 105 ? -7.630 6.921 3.685 1.00 97.19 105 PHE A CA 1
ATOM 843 C C . PHE A 1 105 ? -8.540 5.885 3.016 1.00 97.19 105 PHE A C 1
ATOM 845 O O . PHE A 1 105 ? -8.293 4.695 3.150 1.00 97.19 105 PHE A O 1
ATOM 852 N N . GLU A 1 106 ? -9.535 6.308 2.233 1.00 96.88 106 GLU A N 1
ATOM 853 C CA . GLU A 1 106 ? -10.454 5.381 1.554 1.00 96.88 106 GLU A CA 1
ATOM 854 C C . GLU A 1 106 ? -9.725 4.566 0.482 1.00 96.88 106 GLU A C 1
ATOM 856 O O . GLU A 1 106 ? -9.799 3.339 0.450 1.00 96.88 106 GLU A O 1
ATOM 861 N N . LYS A 1 107 ? -8.924 5.248 -0.345 1.00 97.12 107 LYS A N 1
ATOM 862 C CA . LYS A 1 107 ? -8.072 4.594 -1.344 1.00 97.12 107 LYS A CA 1
ATOM 863 C C . LYS A 1 107 ? -7.017 3.714 -0.683 1.00 97.12 107 LYS A C 1
ATOM 865 O O . LYS A 1 107 ? -6.720 2.644 -1.201 1.00 97.12 107 LYS A O 1
ATOM 870 N N . ALA A 1 108 ? -6.483 4.153 0.458 1.00 97.94 108 ALA A N 1
ATOM 871 C CA . ALA A 1 108 ? -5.513 3.376 1.216 1.00 97.94 108 ALA A CA 1
ATOM 872 C C . ALA A 1 108 ? -6.105 2.050 1.710 1.00 97.94 108 ALA A C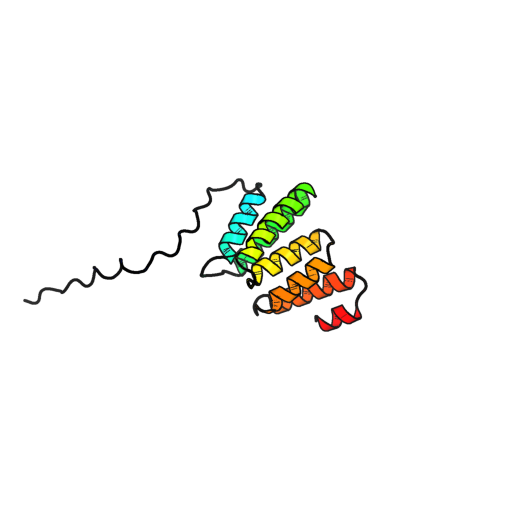 1
ATOM 874 O O . ALA A 1 108 ? -5.510 1.006 1.475 1.00 97.94 108 ALA A O 1
ATOM 875 N N . VAL A 1 109 ? -7.295 2.079 2.324 1.00 98.12 109 VAL A N 1
ATOM 876 C CA . VAL A 1 109 ? -8.003 0.874 2.790 1.00 98.12 109 VAL A CA 1
ATOM 877 C C . VAL A 1 109 ? -8.269 -0.086 1.634 1.00 98.12 109 VAL A C 1
ATOM 879 O O . VAL A 1 109 ? -7.947 -1.264 1.745 1.00 98.12 109 VAL A O 1
ATOM 882 N N . ASN A 1 110 ? -8.787 0.411 0.507 1.00 97.44 110 ASN A N 1
ATOM 883 C CA . ASN A 1 110 ? -9.052 -0.434 -0.660 1.00 97.44 110 ASN A CA 1
ATOM 884 C C . ASN A 1 110 ? -7.778 -1.117 -1.175 1.00 97.44 110 ASN A C 1
ATOM 886 O O . ASN A 1 110 ? -7.784 -2.319 -1.421 1.00 97.44 110 ASN A O 1
ATOM 890 N N . ALA A 1 111 ? -6.676 -0.375 -1.283 1.00 97.69 111 ALA A N 1
ATOM 891 C CA . ALA A 1 111 ? -5.404 -0.925 -1.734 1.00 97.69 111 ALA A CA 1
ATOM 892 C C . ALA A 1 111 ? -4.815 -1.934 -0.727 1.00 97.69 111 ALA A C 1
ATOM 894 O O . ALA A 1 111 ? -4.336 -2.993 -1.120 1.00 97.69 111 ALA A O 1
ATOM 895 N N . TYR A 1 112 ? -4.916 -1.677 0.581 1.00 98.25 112 TYR A N 1
ATOM 896 C CA . TYR A 1 112 ? -4.499 -2.654 1.589 1.00 98.25 112 TYR A CA 1
ATOM 897 C C . TYR A 1 112 ? -5.341 -3.930 1.562 1.00 98.25 112 TYR A C 1
ATOM 899 O O . TYR A 1 112 ? -4.778 -5.011 1.696 1.00 98.25 112 TYR A O 1
ATOM 907 N N . ASN A 1 113 ? -6.651 -3.828 1.324 1.00 97.31 113 ASN A N 1
ATOM 908 C CA . ASN A 1 113 ? -7.520 -4.998 1.188 1.00 97.31 113 ASN A CA 1
ATOM 909 C C . ASN A 1 113 ? -7.122 -5.873 -0.010 1.00 97.31 113 ASN A C 1
ATOM 911 O O . ASN A 1 113 ? -7.149 -7.096 0.092 1.00 97.31 113 ASN A O 1
ATOM 915 N N . LEU A 1 114 ? -6.710 -5.261 -1.125 1.00 97.06 114 LEU A N 1
ATOM 916 C CA . LEU A 1 114 ? -6.197 -5.991 -2.290 1.00 97.06 114 LEU A CA 1
ATOM 917 C C . LEU A 1 114 ? -4.848 -6.669 -2.011 1.00 97.06 114 LEU A C 1
ATOM 919 O O . LEU A 1 114 ? -4.554 -7.703 -2.597 1.00 97.06 114 LEU A O 1
ATOM 923 N N . ALA A 1 115 ? -4.048 -6.133 -1.087 1.00 96.94 115 ALA A N 1
ATOM 924 C CA . ALA A 1 115 ? -2.773 -6.726 -0.689 1.00 96.94 115 ALA A CA 1
ATOM 925 C C . ALA A 1 115 ? -2.905 -7.934 0.262 1.00 96.94 115 ALA A C 1
ATOM 927 O O . ALA A 1 115 ? -1.909 -8.601 0.531 1.00 96.94 115 ALA A O 1
ATOM 928 N N . LEU A 1 116 ? -4.109 -8.236 0.768 1.00 95.94 116 LEU A N 1
ATOM 929 C CA . LEU A 1 116 ? -4.338 -9.343 1.710 1.00 95.94 116 LEU A CA 1
ATOM 930 C C . LEU A 1 116 ? -4.158 -10.732 1.092 1.00 95.94 116 LEU A C 1
ATOM 932 O O . LEU A 1 116 ? -4.044 -11.707 1.829 1.00 95.94 116 LEU A O 1
ATOM 936 N N . CYS A 1 117 ? -4.136 -10.842 -0.238 1.00 93.19 117 CYS A N 1
ATOM 937 C CA . CYS A 1 117 ? -3.905 -12.120 -0.911 1.00 93.19 117 CYS A CA 1
ATOM 938 C C . CYS A 1 117 ? -2.488 -12.673 -0.681 1.00 93.19 117 CYS A C 1
ATOM 940 O O . CYS A 1 117 ? -2.267 -13.867 -0.866 1.00 93.19 117 CYS A O 1
ATOM 942 N N . GLU A 1 118 ? -1.549 -11.828 -0.252 1.00 93.81 118 GLU A N 1
ATOM 943 C CA . GLU A 1 118 ? -0.171 -12.202 0.037 1.00 93.81 118 GLU A CA 1
ATOM 944 C C . GLU A 1 118 ? 0.027 -12.383 1.546 1.00 93.81 118 GLU A C 1
ATOM 946 O O . GLU A 1 118 ? 0.010 -11.424 2.322 1.00 93.81 118 GLU A O 1
ATOM 951 N N . SER A 1 119 ? 0.258 -13.626 1.974 1.00 92.19 119 SER A N 1
ATOM 952 C CA . SER A 1 119 ? 0.351 -13.986 3.397 1.00 92.19 119 SER A CA 1
ATOM 953 C C . SER A 1 119 ? 1.453 -13.231 4.142 1.00 92.19 119 SER A C 1
ATOM 955 O O . SER A 1 119 ? 1.313 -12.933 5.327 1.00 92.19 119 SER A O 1
ATOM 957 N N . SER A 1 120 ? 2.548 -12.891 3.456 1.00 91.75 120 SER A N 1
ATOM 958 C CA . SER A 1 120 ? 3.644 -12.110 4.041 1.00 91.75 120 SER A CA 1
ATOM 959 C C . SER A 1 120 ? 3.261 -10.651 4.340 1.00 91.75 120 SER A C 1
ATOM 961 O O . SER A 1 120 ? 3.885 -10.014 5.192 1.00 91.75 120 SER A O 1
ATOM 963 N N . LEU A 1 121 ? 2.213 -10.128 3.696 1.00 94.94 121 LEU A N 1
ATOM 964 C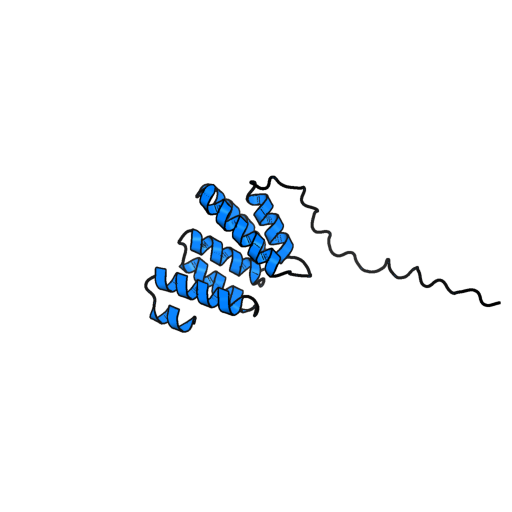 CA . LEU A 1 121 ? 1.703 -8.770 3.893 1.00 94.94 121 LEU A CA 1
ATOM 965 C C . LEU A 1 121 ? 0.432 -8.715 4.743 1.00 94.94 121 LEU A C 1
ATOM 967 O O . LEU A 1 121 ? 0.171 -7.664 5.326 1.00 94.94 121 LEU A O 1
ATOM 971 N N . GLU A 1 122 ? -0.325 -9.809 4.845 1.00 94.88 122 GLU A N 1
ATOM 972 C CA . GLU A 1 122 ? -1.660 -9.876 5.456 1.00 94.88 122 GLU A CA 1
ATOM 973 C C . GLU A 1 122 ? -1.768 -9.100 6.777 1.00 94.88 122 GLU A C 1
ATOM 975 O O . GLU A 1 122 ? -2.545 -8.151 6.881 1.00 94.88 122 GLU A O 1
ATOM 980 N N . VAL A 1 123 ? -0.946 -9.448 7.773 1.00 95.56 123 VAL A N 1
ATOM 981 C CA . VAL A 1 123 ? -0.980 -8.825 9.109 1.00 95.56 123 VAL A CA 1
ATOM 982 C C . VAL A 1 123 ? -0.708 -7.318 9.034 1.00 95.56 123 VAL A C 1
ATOM 984 O O . VAL A 1 123 ? -1.394 -6.517 9.672 1.00 95.56 123 VAL A O 1
ATOM 987 N N . THR A 1 124 ? 0.278 -6.913 8.233 1.00 95.31 124 THR A N 1
ATOM 988 C CA . THR A 1 124 ? 0.685 -5.506 8.110 1.00 95.31 124 THR A CA 1
ATOM 989 C C . THR A 1 124 ? -0.351 -4.690 7.335 1.00 95.31 124 THR A C 1
ATOM 991 O O . THR A 1 124 ? -0.650 -3.553 7.705 1.00 95.31 124 THR A O 1
ATOM 994 N N . ALA A 1 125 ? -0.927 -5.265 6.279 1.00 96.88 125 ALA A N 1
ATOM 995 C CA . ALA A 1 125 ? -1.981 -4.656 5.478 1.00 96.88 125 ALA A CA 1
ATOM 996 C C . ALA A 1 125 ? -3.264 -4.471 6.303 1.00 96.88 125 ALA A C 1
ATOM 998 O O . ALA A 1 125 ? -3.789 -3.359 6.350 1.00 96.88 125 ALA A O 1
ATOM 999 N N . ARG A 1 126 ? -3.692 -5.502 7.043 1.00 97.44 126 ARG A N 1
ATOM 1000 C CA . ARG A 1 126 ? -4.792 -5.451 8.023 1.00 97.44 126 ARG A CA 1
ATOM 1001 C C . ARG A 1 126 ? -4.597 -4.335 9.048 1.00 97.44 126 ARG A C 1
ATOM 1003 O O . ARG A 1 126 ? -5.454 -3.466 9.213 1.00 97.44 126 ARG A O 1
ATOM 1010 N N . TYR A 1 127 ? -3.421 -4.285 9.672 1.00 97.31 127 TYR A N 1
ATOM 1011 C CA . TYR A 1 127 ? -3.076 -3.243 10.638 1.00 97.31 127 TYR A CA 1
ATOM 1012 C C . TYR A 1 127 ? -3.119 -1.830 10.032 1.00 97.31 127 TYR A C 1
ATOM 1014 O O . TYR A 1 127 ? -3.679 -0.903 10.627 1.00 97.31 127 TYR A O 1
ATOM 1022 N N . ASN A 1 128 ? -2.556 -1.636 8.838 1.00 97.31 128 ASN A N 1
ATOM 1023 C CA . ASN A 1 128 ? -2.555 -0.327 8.187 1.00 97.31 128 ASN A CA 1
ATOM 1024 C C . ASN A 1 128 ? -3.949 0.086 7.686 1.00 97.31 128 ASN A C 1
ATOM 1026 O O . ASN A 1 128 ? -4.297 1.267 7.785 1.00 97.31 128 ASN A O 1
ATOM 1030 N N . ALA A 1 129 ? -4.772 -0.862 7.228 1.00 97.75 129 ALA A N 1
ATOM 1031 C CA . ALA A 1 129 ? -6.177 -0.631 6.907 1.00 97.75 129 ALA A CA 1
ATOM 1032 C C . ALA A 1 129 ? -6.962 -0.204 8.156 1.00 97.75 129 ALA A C 1
ATOM 1034 O O . ALA A 1 129 ? -7.627 0.832 8.129 1.00 97.75 129 ALA A O 1
ATOM 1035 N N . ALA A 1 130 ? -6.800 -0.916 9.279 1.00 97.50 130 ALA A N 1
ATOM 1036 C CA . ALA A 1 130 ? -7.407 -0.564 10.564 1.00 97.50 130 ALA A CA 1
ATOM 1037 C C . ALA A 1 130 ? -7.047 0.868 10.986 1.00 97.50 130 ALA A C 1
ATOM 1039 O O . ALA A 1 130 ? -7.914 1.659 11.355 1.00 97.50 130 ALA A O 1
ATOM 1040 N N . ARG A 1 131 ? -5.770 1.250 10.865 1.00 97.50 131 ARG A N 1
ATOM 1041 C CA . ARG A 1 131 ? -5.320 2.622 11.151 1.00 97.50 131 ARG A CA 1
ATOM 1042 C C . ARG A 1 131 ? -5.996 3.656 10.259 1.00 97.50 131 ARG A C 1
ATOM 1044 O O . ARG A 1 131 ? -6.407 4.698 10.760 1.00 97.50 131 ARG A O 1
ATOM 1051 N N . CYS A 1 132 ? -6.117 3.388 8.961 1.00 97.56 132 CYS A N 1
ATOM 1052 C CA . CYS A 1 132 ? -6.807 4.288 8.036 1.00 97.56 132 CYS A CA 1
ATOM 1053 C C . CYS A 1 132 ? -8.294 4.440 8.393 1.00 97.56 132 CYS A C 1
ATOM 1055 O O . CYS A 1 132 ? -8.793 5.562 8.411 1.00 97.56 132 CYS A O 1
ATOM 1057 N N . LEU A 1 133 ? -8.970 3.349 8.760 1.00 96.88 133 LEU A N 1
ATOM 1058 C CA . LEU A 1 133 ? -10.366 3.358 9.218 1.00 96.88 133 LEU A CA 1
ATOM 1059 C C . LEU A 1 133 ? -10.543 4.152 10.521 1.00 96.88 133 LEU A C 1
ATOM 1061 O O . LEU A 1 133 ? -11.501 4.912 10.664 1.00 96.88 133 LEU A O 1
ATOM 1065 N N . LEU A 1 134 ? -9.587 4.063 11.451 1.00 96.88 134 LEU A N 1
ATOM 1066 C CA . LEU A 1 134 ? -9.587 4.893 12.659 1.00 96.88 134 LEU A CA 1
ATOM 1067 C C . LEU A 1 134 ? -9.460 6.386 12.329 1.00 96.88 134 LEU A C 1
ATOM 1069 O O . LEU A 1 134 ? -10.193 7.191 12.900 1.00 96.88 134 LEU A O 1
ATOM 1073 N N . TYR A 1 135 ? -8.598 6.767 11.379 1.00 95.31 135 TYR A N 1
ATOM 1074 C CA . TYR A 1 135 ? -8.508 8.160 10.917 1.00 95.31 135 TYR A CA 1
ATOM 1075 C C . TYR A 1 135 ? -9.786 8.654 10.227 1.00 95.31 135 TYR A C 1
ATOM 1077 O O . TYR A 1 135 ? -10.056 9.853 10.235 1.00 95.31 135 TYR A O 1
ATOM 1085 N N . GLN A 1 136 ? -10.588 7.748 9.665 1.00 95.00 136 GLN A N 1
ATOM 1086 C CA . GLN A 1 136 ? -11.911 8.053 9.115 1.00 95.00 136 GLN A CA 1
ATOM 1087 C C . GLN A 1 136 ? -13.021 8.107 10.176 1.00 95.00 136 GLN A C 1
ATOM 1089 O O . GLN A 1 136 ? -14.157 8.435 9.842 1.00 95.00 136 GLN A O 1
ATOM 1094 N N . GLY A 1 137 ? -12.725 7.781 11.439 1.00 94.50 137 GLY A N 1
ATOM 1095 C CA . GLY A 1 137 ? -13.728 7.709 12.502 1.00 94.50 137 GLY A CA 1
ATOM 1096 C C . GLY A 1 137 ? -14.611 6.460 12.434 1.00 94.50 137 GLY A C 1
ATOM 1097 O O . GLY A 1 137 ? -15.738 6.498 12.918 1.00 94.50 137 GLY A O 1
ATOM 1098 N N . GLN A 1 138 ? -14.116 5.362 11.851 1.00 94.88 138 GLN A N 1
ATOM 1099 C CA . GLN A 1 138 ? -14.824 4.082 11.714 1.00 94.88 138 GLN A CA 1
ATOM 1100 C C . GLN A 1 138 ? -14.201 2.981 12.601 1.00 94.88 138 GLN A C 1
ATOM 1102 O O . GLN A 1 138 ? -13.646 2.005 12.087 1.00 94.88 138 GLN A O 1
ATOM 1107 N N . PRO A 1 139 ? -14.253 3.106 13.942 1.00 93.94 139 PRO A N 1
ATOM 1108 C CA . PRO A 1 139 ? -13.605 2.159 14.850 1.00 93.94 139 PRO A CA 1
ATOM 1109 C C . PRO A 1 139 ? -14.210 0.752 14.793 1.00 93.94 139 PRO A C 1
ATOM 1111 O O . PRO A 1 139 ? -13.472 -0.223 14.911 1.00 93.94 139 PRO A O 1
ATOM 1114 N N . ASP A 1 140 ? -15.518 0.632 14.553 1.00 94.62 140 ASP A N 1
ATOM 1115 C CA . ASP A 1 140 ? -16.197 -0.668 14.492 1.00 94.62 140 ASP A CA 1
ATOM 1116 C C . ASP A 1 140 ? -15.677 -1.522 13.329 1.00 94.62 140 ASP A C 1
ATOM 1118 O O . ASP A 1 140 ? -15.408 -2.712 13.487 1.00 94.62 140 ASP A O 1
ATOM 1122 N N . VAL A 1 141 ? -15.460 -0.893 12.169 1.00 93.75 141 VAL A N 1
ATOM 1123 C CA . VAL A 1 141 ? -14.879 -1.549 10.988 1.00 93.75 141 VAL A CA 1
ATOM 1124 C C . VAL A 1 141 ? -13.388 -1.815 11.206 1.00 93.75 141 VAL A C 1
ATOM 1126 O O . VAL A 1 141 ? -12.880 -2.858 10.802 1.00 93.75 141 VAL A O 1
ATOM 1129 N N . ALA A 1 142 ? -12.677 -0.909 11.886 1.00 92.94 142 ALA A N 1
ATOM 1130 C CA . ALA A 1 142 ? -11.257 -1.080 12.181 1.00 92.94 142 ALA A CA 1
ATOM 1131 C C . ALA A 1 142 ? -10.976 -2.303 13.070 1.00 92.94 142 ALA A C 1
ATOM 1133 O O . ALA A 1 142 ? -9.996 -3.002 12.835 1.00 92.94 142 ALA A O 1
ATOM 1134 N N . ILE A 1 143 ? -11.831 -2.595 14.057 1.00 93.25 143 ILE A N 1
ATOM 1135 C CA . ILE A 1 143 ? -11.663 -3.769 14.934 1.00 93.25 143 ILE A CA 1
ATOM 1136 C C . ILE A 1 143 ? -11.785 -5.076 14.145 1.00 93.25 143 ILE A C 1
ATOM 1138 O O . ILE A 1 143 ? -11.075 -6.028 14.443 1.00 93.25 143 ILE A O 1
ATOM 1142 N N . GLN A 1 144 ? -12.620 -5.122 13.103 1.00 92.50 144 GLN A N 1
ATOM 1143 C CA . GLN A 1 144 ? -12.740 -6.306 12.240 1.00 92.50 144 GLN A CA 1
ATOM 1144 C C . GLN A 1 144 ? -11.456 -6.587 11.437 1.00 92.50 144 GLN A C 1
ATOM 1146 O O . GLN A 1 144 ? -11.230 -7.707 10.976 1.00 92.50 144 GLN A O 1
ATOM 1151 N N . GLN A 1 145 ? -10.601 -5.576 11.276 1.00 86.88 145 GLN A N 1
ATOM 1152 C CA . GLN A 1 145 ? -9.316 -5.696 10.596 1.00 86.88 145 GLN A CA 1
ATOM 1153 C C . GLN A 1 145 ? -8.186 -6.180 11.514 1.00 86.88 145 GLN A C 1
ATOM 1155 O O . GLN A 1 145 ? -7.116 -6.455 10.998 1.00 86.88 145 GLN A O 1
ATOM 1160 N N . LEU A 1 146 ? -8.373 -6.317 12.831 1.00 81.44 146 LEU A N 1
ATOM 1161 C CA . LEU A 1 146 ? -7.345 -6.822 13.762 1.00 81.44 146 LEU A CA 1
ATOM 1162 C C . LEU A 1 146 ? -7.612 -8.283 14.138 1.00 81.44 146 LEU A C 1
ATOM 1164 O O . LEU A 1 146 ? -6.635 -9.062 14.166 1.00 81.44 146 LEU A O 1
#